Protein AF-A0A8X6UC01-F1 (afdb_monomer_lite)

Organism: Nephila pilipes (NCBI:txid299642)

Foldseek 3Di:
DDPVLVLQLLLQLVVLLVVVVVVVPDPDDPVCCCVPPDDPVSSVVSSVRSVVVRDPVNVLVVCCVVPVVVRDDDDDDDDDDDDDSLVVVCVVCVVVVHDDDSVNVVVVSVVPPPDDDPVNVVVVVVVVVVVVVVVVVVVVVVVVVVVVVVVD

Radius of gyration: 22.56 Å; chains: 1; bounding box: 62×48×49 Å

Sequence (152 aa):
MDQQVISNFKNLYTKHLFRLEVTATTNLTFREFRKHHFNIAICLKTIDQAWLGVTTRTLTSAGKKLCPEAVAERIYEELEPGMSVEEEIVSLGKSMDLEGEERDVNELVEEHTQELTTEEIQELQSQRIRIRRLRKKLVSRSHRKRLFLQVR

Structure (mmCIF, N/CA/C/O backbone):
data_AF-A0A8X6UC01-F1
#
_entry.id   AF-A0A8X6UC01-F1
#
loop_
_atom_site.group_PDB
_atom_site.id
_atom_site.type_symbol
_atom_site.label_atom_id
_atom_site.label_alt_id
_atom_site.label_comp_id
_atom_site.label_asym_id
_atom_site.label_entity_id
_atom_site.label_seq_id
_atom_site.pdbx_PDB_ins_code
_atom_site.Cartn_x
_atom_site.Cartn_y
_atom_site.Cartn_z
_atom_site.occupancy
_atom_site.B_iso_or_equiv
_atom_site.auth_seq_id
_atom_site.auth_comp_id
_atom_site.auth_asym_id
_atom_site.auth_atom_id
_atom_site.pdbx_PDB_model_num
ATOM 1 N N . MET A 1 1 ? -6.822 6.546 12.294 1.00 61.81 1 MET A N 1
ATOM 2 C CA . MET A 1 1 ? -6.662 5.098 12.023 1.00 61.81 1 MET A CA 1
ATOM 3 C C . MET A 1 1 ? -5.411 4.672 12.776 1.00 61.81 1 MET A C 1
ATOM 5 O O . MET A 1 1 ? -4.520 5.500 12.880 1.00 61.81 1 MET A O 1
ATOM 9 N N . ASP A 1 2 ? -5.382 3.495 13.402 1.00 73.44 2 ASP A N 1
ATOM 10 C CA . ASP A 1 2 ? -4.239 3.088 14.238 1.00 73.44 2 ASP A CA 1
ATOM 11 C C . ASP A 1 2 ? -2.949 2.977 13.404 1.00 73.44 2 ASP A C 1
ATOM 13 O O . ASP A 1 2 ? -2.978 2.428 12.300 1.00 73.44 2 ASP A O 1
ATOM 17 N N . GLN A 1 3 ? -1.839 3.511 13.926 1.00 69.50 3 GLN A N 1
ATOM 18 C CA . GLN A 1 3 ? -0.571 3.612 13.193 1.00 69.50 3 GLN A CA 1
ATOM 19 C C . GLN A 1 3 ? -0.009 2.264 12.762 1.00 69.50 3 GLN A C 1
ATOM 21 O O . GLN A 1 3 ? 0.556 2.133 11.677 1.00 69.50 3 GLN A O 1
ATOM 26 N N . GLN A 1 4 ? -0.234 1.226 13.564 1.00 76.19 4 GLN A N 1
ATOM 27 C CA . GLN A 1 4 ? 0.241 -0.106 13.237 1.00 76.19 4 GLN A CA 1
ATOM 28 C C . GLN A 1 4 ? -0.535 -0.708 12.065 1.00 76.19 4 GLN A C 1
ATOM 30 O O . GLN A 1 4 ? 0.034 -1.420 11.244 1.00 76.19 4 GLN A O 1
ATOM 35 N N . VAL A 1 5 ? -1.821 -0.380 11.922 1.00 75.06 5 VAL A N 1
ATOM 36 C CA . VAL A 1 5 ? -2.620 -0.809 10.763 1.00 75.06 5 VAL A CA 1
ATOM 37 C C . VAL A 1 5 ? -2.194 -0.092 9.494 1.00 75.06 5 VAL A C 1
ATOM 39 O O . VAL A 1 5 ? -2.126 -0.721 8.441 1.00 75.06 5 VAL A O 1
ATOM 42 N N . ILE A 1 6 ? -1.876 1.199 9.595 1.00 79.75 6 ILE A N 1
ATOM 43 C CA . ILE A 1 6 ? -1.359 1.972 8.463 1.00 79.75 6 ILE A CA 1
ATOM 44 C C . ILE A 1 6 ? -0.006 1.407 8.020 1.00 79.75 6 ILE A C 1
ATOM 46 O O . ILE A 1 6 ? 0.174 1.153 6.832 1.00 79.75 6 ILE A O 1
ATOM 50 N N . SER A 1 7 ? 0.912 1.163 8.959 1.00 81.31 7 SER A N 1
ATOM 51 C CA . SER A 1 7 ? 2.229 0.585 8.671 1.00 81.31 7 SER A CA 1
ATOM 52 C C . SER A 1 7 ? 2.117 -0.812 8.048 1.00 81.31 7 SER A C 1
ATOM 54 O O . SER A 1 7 ? 2.629 -1.049 6.955 1.00 81.31 7 SER A O 1
ATOM 56 N N . ASN A 1 8 ? 1.315 -1.702 8.641 1.00 83.75 8 ASN A N 1
ATOM 57 C CA . ASN A 1 8 ? 1.085 -3.040 8.092 1.00 83.75 8 ASN A CA 1
ATOM 58 C C . ASN A 1 8 ? 0.500 -2.992 6.675 1.00 83.75 8 ASN A C 1
ATOM 60 O O . ASN A 1 8 ? 0.930 -3.739 5.797 1.00 83.75 8 ASN A O 1
ATOM 64 N N . PHE A 1 9 ? -0.468 -2.103 6.432 1.00 84.69 9 PHE A N 1
ATOM 65 C CA . PHE A 1 9 ? -1.039 -1.926 5.100 1.00 84.69 9 PHE A CA 1
ATOM 66 C C . PHE A 1 9 ? 0.004 -1.421 4.094 1.00 84.69 9 PHE A C 1
ATOM 68 O O . PHE A 1 9 ? 0.066 -1.941 2.981 1.00 84.69 9 PHE A O 1
ATOM 75 N N . LYS A 1 10 ? 0.841 -0.446 4.473 1.00 85.06 10 LYS A N 1
ATOM 76 C CA . LYS A 1 10 ? 1.935 0.061 3.629 1.00 85.06 10 LYS A CA 1
ATOM 77 C C . LYS A 1 10 ? 2.914 -1.054 3.265 1.00 85.06 10 LYS A C 1
ATOM 79 O O . LYS A 1 10 ? 3.209 -1.224 2.086 1.00 85.06 10 LYS A O 1
ATOM 84 N N . ASN A 1 11 ? 3.329 -1.865 4.235 1.00 86.56 11 ASN A N 1
ATOM 85 C CA . ASN A 1 11 ? 4.245 -2.984 4.004 1.00 86.56 11 ASN A CA 1
ATOM 86 C C . ASN A 1 11 ? 3.651 -4.015 3.036 1.00 86.56 11 ASN A C 1
ATOM 88 O O . ASN A 1 11 ? 4.307 -4.435 2.082 1.00 86.56 11 ASN A O 1
ATOM 92 N N . LEU A 1 12 ? 2.376 -4.371 3.216 1.00 86.12 12 LEU A N 1
ATOM 93 C CA . LEU A 1 12 ? 1.668 -5.285 2.315 1.00 86.12 12 LEU A CA 1
ATOM 94 C C . LEU A 1 12 ? 1.518 -4.705 0.904 1.00 86.12 12 LEU A C 1
ATOM 96 O O . LEU A 1 12 ? 1.742 -5.407 -0.083 1.00 86.12 12 LEU A O 1
ATOM 100 N N . TYR A 1 13 ? 1.182 -3.422 0.794 1.00 86.69 13 TYR A N 1
ATOM 101 C CA . TYR A 1 13 ? 1.090 -2.727 -0.486 1.00 86.69 13 TYR A CA 1
ATOM 102 C C . TYR A 1 13 ? 2.426 -2.736 -1.232 1.00 86.69 13 TYR A C 1
ATOM 104 O O . TYR A 1 13 ? 2.472 -3.117 -2.403 1.00 86.69 13 TYR A O 1
ATOM 112 N N . THR A 1 14 ? 3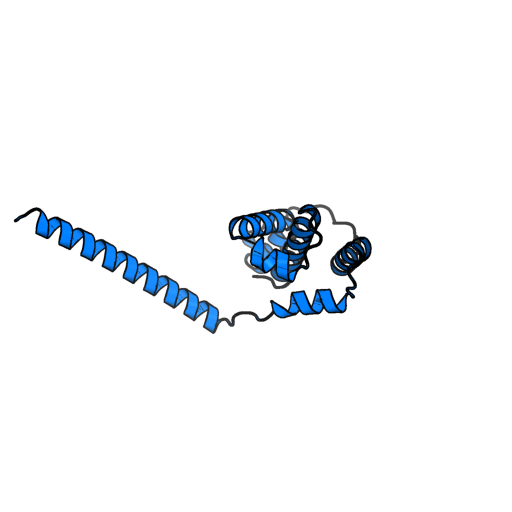.517 -2.400 -0.546 1.00 85.94 14 THR A N 1
ATOM 113 C CA . THR A 1 14 ? 4.873 -2.419 -1.103 1.00 85.94 14 THR A CA 1
ATOM 114 C C . THR A 1 14 ? 5.283 -3.833 -1.525 1.00 85.94 14 THR A C 1
ATOM 116 O O . THR A 1 14 ? 5.742 -4.023 -2.652 1.00 85.94 14 THR A O 1
ATOM 119 N N . LYS A 1 15 ? 5.009 -4.859 -0.706 1.00 86.88 15 LYS A N 1
ATOM 120 C CA . LYS A 1 15 ? 5.246 -6.275 -1.053 1.00 86.88 15 LYS A CA 1
ATOM 121 C C . LYS A 1 15 ? 4.528 -6.679 -2.344 1.00 86.88 15 LYS A C 1
ATOM 123 O O . LYS A 1 15 ? 5.119 -7.316 -3.217 1.00 86.88 15 LYS A O 1
ATOM 128 N N . HIS A 1 16 ? 3.256 -6.313 -2.496 1.00 85.19 16 HIS A N 1
ATOM 129 C CA . HIS A 1 16 ? 2.493 -6.634 -3.704 1.00 85.19 16 HIS A CA 1
ATOM 130 C C . HIS A 1 16 ? 2.934 -5.828 -4.929 1.00 85.19 16 HIS A C 1
ATOM 132 O O . HIS A 1 16 ? 2.909 -6.365 -6.038 1.00 85.19 16 HIS A O 1
ATOM 138 N N . LEU A 1 17 ? 3.366 -4.580 -4.738 1.00 84.69 17 LEU A N 1
ATOM 139 C CA . LEU A 1 17 ? 3.936 -3.755 -5.798 1.00 84.69 17 LEU A CA 1
ATOM 140 C C . LEU A 1 17 ? 5.191 -4.411 -6.387 1.00 84.69 17 LEU A C 1
ATOM 142 O O . LEU A 1 17 ? 5.240 -4.631 -7.596 1.00 84.69 17 LEU A O 1
ATOM 146 N N . PHE A 1 18 ? 6.134 -4.821 -5.535 1.00 79.12 18 PHE A N 1
ATOM 147 C CA . PHE A 1 18 ? 7.349 -5.515 -5.971 1.00 79.12 18 PHE A CA 1
ATOM 148 C C . PHE A 1 18 ? 7.043 -6.850 -6.659 1.00 79.12 18 PHE A C 1
ATOM 150 O O . PHE A 1 18 ? 7.620 -7.161 -7.697 1.00 79.12 18 PHE A O 1
ATOM 157 N N . ARG A 1 19 ? 6.070 -7.628 -6.167 1.00 80.31 19 ARG A N 1
ATOM 158 C CA . ARG A 1 19 ? 5.661 -8.878 -6.839 1.00 80.31 19 ARG A CA 1
ATOM 159 C C . ARG A 1 19 ? 5.111 -8.646 -8.247 1.00 80.31 19 ARG A C 1
ATOM 161 O O . ARG A 1 19 ? 5.354 -9.467 -9.130 1.00 80.31 19 ARG A O 1
ATOM 168 N N . LEU A 1 20 ? 4.355 -7.572 -8.471 1.00 74.81 20 LEU A N 1
ATOM 169 C CA . LEU A 1 20 ? 3.816 -7.244 -9.798 1.00 74.81 20 LEU A CA 1
ATOM 170 C C . LEU A 1 20 ? 4.911 -6.844 -10.783 1.00 74.81 20 LEU A C 1
ATOM 172 O O . LEU A 1 20 ? 4.833 -7.190 -11.957 1.00 74.81 20 LEU A O 1
ATOM 176 N N . GLU A 1 21 ? 5.932 -6.155 -10.300 1.00 67.19 21 GLU A N 1
ATOM 177 C CA . GLU A 1 21 ? 7.089 -5.774 -11.099 1.00 67.19 21 GLU A CA 1
ATOM 178 C C . GLU A 1 21 ? 7.934 -6.986 -11.497 1.00 67.19 21 GLU A C 1
ATOM 180 O O . GLU A 1 21 ? 8.232 -7.189 -12.671 1.00 67.19 21 GLU A O 1
ATOM 185 N N . VAL A 1 22 ? 8.209 -7.868 -10.540 1.00 65.75 22 VAL A N 1
ATOM 186 C CA . VAL A 1 22 ? 8.977 -9.104 -10.751 1.00 65.75 22 VAL A CA 1
ATOM 187 C C . VAL A 1 22 ? 8.270 -10.045 -11.723 1.00 65.75 22 VAL A C 1
ATOM 189 O O . VAL A 1 22 ? 8.889 -10.651 -12.597 1.00 65.75 22 VAL A O 1
ATOM 192 N N . THR A 1 23 ? 6.949 -10.171 -11.597 1.00 60.47 23 THR A N 1
ATOM 193 C CA . THR A 1 23 ? 6.150 -11.049 -12.466 1.00 60.47 23 THR A CA 1
ATOM 194 C C . THR A 1 23 ? 5.932 -10.485 -13.867 1.00 60.47 23 THR A C 1
ATOM 196 O O . THR A 1 23 ? 5.509 -11.230 -14.748 1.00 60.47 23 THR A O 1
ATOM 199 N N . ALA A 1 24 ? 6.263 -9.212 -14.116 1.00 61.19 24 ALA A N 1
ATOM 200 C CA . ALA A 1 24 ? 6.183 -8.618 -15.446 1.00 61.19 24 ALA A CA 1
ATOM 201 C C . ALA A 1 24 ? 7.278 -9.124 -16.410 1.00 61.19 24 ALA A C 1
ATOM 203 O O . ALA A 1 24 ? 7.209 -8.825 -17.600 1.00 61.19 24 ALA A O 1
ATOM 204 N N . THR A 1 25 ? 8.240 -9.946 -15.955 1.00 57.81 25 THR A N 1
ATOM 205 C CA . THR A 1 25 ? 9.310 -10.548 -16.787 1.00 57.81 25 THR A CA 1
ATOM 206 C C . THR A 1 25 ? 10.061 -9.516 -17.627 1.00 57.81 25 THR A C 1
ATOM 208 O O . THR A 1 25 ? 10.284 -9.692 -18.823 1.00 57.81 25 THR A O 1
ATOM 211 N N . THR A 1 26 ? 10.415 -8.392 -17.017 1.00 56.78 26 THR A N 1
ATOM 212 C CA . THR A 1 26 ? 11.091 -7.303 -17.715 1.00 56.78 26 THR A CA 1
ATOM 213 C C . THR A 1 26 ? 12.386 -6.951 -17.003 1.00 56.78 26 THR A C 1
ATOM 215 O O . THR A 1 26 ? 12.354 -6.684 -15.809 1.00 56.78 26 THR A O 1
ATOM 218 N N . ASN A 1 27 ? 13.499 -6.861 -17.740 1.00 67.62 27 ASN A N 1
ATOM 219 C CA . ASN A 1 27 ? 14.788 -6.325 -17.262 1.00 67.62 27 ASN A CA 1
ATOM 220 C C . ASN A 1 27 ? 14.735 -4.797 -17.024 1.00 67.62 27 ASN A C 1
ATOM 222 O O . ASN A 1 27 ? 15.708 -4.088 -17.268 1.00 67.62 27 ASN A O 1
ATOM 226 N N . LEU A 1 28 ? 13.563 -4.273 -16.665 1.00 69.81 28 LEU A N 1
ATOM 227 C CA . LEU A 1 28 ? 13.318 -2.855 -16.463 1.00 69.81 28 LEU A CA 1
ATOM 228 C C . LEU A 1 28 ? 13.678 -2.494 -15.032 1.00 69.81 28 LEU A C 1
ATOM 230 O O . LEU A 1 28 ? 13.395 -3.240 -14.099 1.00 69.81 28 LEU A O 1
ATOM 234 N N . THR A 1 29 ? 14.253 -1.313 -14.861 1.00 71.81 29 THR A N 1
ATOM 235 C CA . THR A 1 29 ? 14.449 -0.750 -13.528 1.00 71.81 29 THR A CA 1
ATOM 236 C C . THR A 1 29 ? 13.101 -0.354 -12.915 1.00 71.81 29 THR A C 1
ATOM 238 O O . THR A 1 29 ? 12.174 0.043 -13.630 1.00 71.81 29 THR A O 1
ATOM 241 N N . PHE A 1 30 ? 13.006 -0.352 -11.582 1.00 70.88 30 PHE A N 1
ATOM 242 C CA . PHE A 1 30 ? 11.819 0.096 -10.832 1.00 70.88 30 PHE A CA 1
ATOM 243 C C . PHE A 1 30 ? 11.256 1.432 -11.324 1.00 70.88 30 PHE A C 1
ATOM 245 O O . PHE A 1 30 ? 10.047 1.636 -11.483 1.00 70.88 30 PHE A O 1
ATOM 252 N N . ARG A 1 31 ? 12.156 2.362 -11.652 1.00 75.62 31 ARG A N 1
ATOM 253 C CA . ARG A 1 31 ? 11.802 3.683 -12.169 1.00 75.62 31 ARG A CA 1
ATOM 254 C C . ARG A 1 31 ? 11.117 3.618 -13.536 1.00 75.62 31 ARG A C 1
ATOM 256 O O . ARG A 1 31 ? 10.180 4.381 -13.780 1.00 75.62 31 ARG A O 1
ATOM 263 N N . GLU A 1 32 ? 11.567 2.738 -14.422 1.00 76.06 32 GLU A N 1
ATOM 264 C CA . GLU A 1 32 ? 10.979 2.546 -15.751 1.00 76.06 32 GLU A CA 1
ATOM 265 C C . GLU A 1 32 ? 9.635 1.829 -15.664 1.00 76.06 32 GLU A C 1
ATOM 267 O O . GLU A 1 32 ? 8.669 2.276 -16.289 1.00 76.06 32 GLU A O 1
ATOM 272 N N . PHE A 1 33 ? 9.535 0.799 -14.819 1.00 77.00 33 PHE A N 1
ATOM 273 C CA . PHE A 1 33 ? 8.273 0.116 -14.550 1.00 77.00 33 PHE A CA 1
ATOM 274 C C . PHE A 1 33 ? 7.215 1.098 -14.035 1.00 77.00 33 PHE A C 1
ATOM 276 O O . PHE A 1 33 ? 6.121 1.209 -14.598 1.00 77.00 33 PHE A O 1
ATOM 283 N N . ARG A 1 34 ? 7.557 1.912 -13.031 1.00 74.44 34 ARG A N 1
ATOM 284 C CA . ARG A 1 34 ? 6.63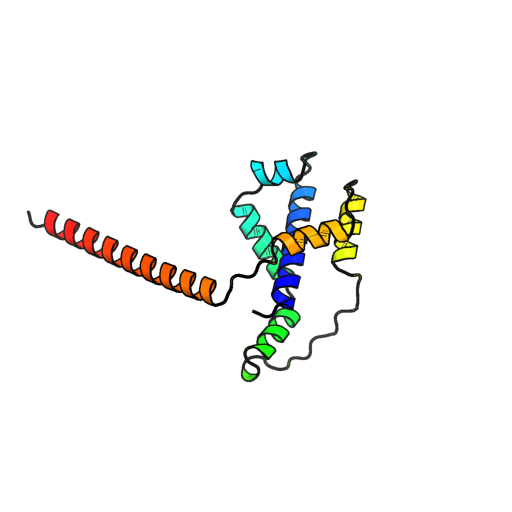3 2.906 -12.470 1.00 74.44 34 ARG A CA 1
ATOM 285 C C . ARG A 1 34 ? 6.207 3.965 -13.487 1.00 74.44 34 ARG A C 1
ATOM 287 O O . ARG A 1 34 ? 5.055 4.388 -13.487 1.00 74.44 34 ARG A O 1
ATOM 294 N N . LYS A 1 35 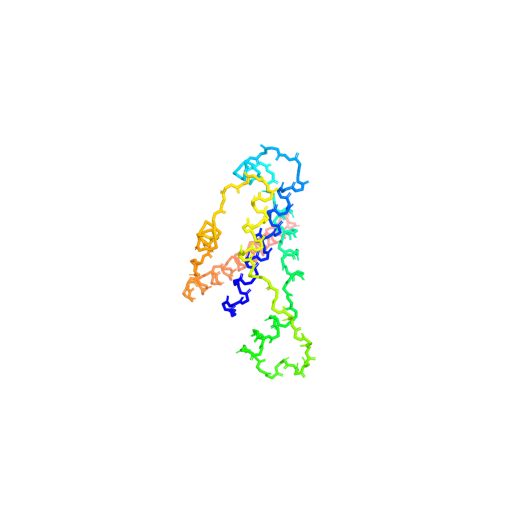? 7.117 4.408 -14.354 1.00 79.25 35 LYS A N 1
ATOM 295 C CA . LYS A 1 35 ? 6.841 5.481 -15.319 1.00 79.25 35 LYS A CA 1
ATOM 296 C C . LYS A 1 35 ? 6.022 5.010 -16.522 1.00 79.25 35 LYS A C 1
ATOM 298 O O . LYS A 1 35 ? 5.205 5.777 -17.027 1.00 79.25 35 LYS A O 1
ATOM 303 N N . HIS A 1 36 ? 6.258 3.788 -16.992 1.00 79.50 36 HIS A N 1
ATOM 304 C CA . HIS A 1 36 ? 5.719 3.309 -18.268 1.00 79.50 36 HIS A CA 1
ATOM 305 C C . HIS A 1 36 ? 4.651 2.220 -18.121 1.00 79.50 36 HIS A C 1
ATOM 307 O O . HIS A 1 36 ? 3.810 2.083 -19.008 1.00 79.50 36 HIS A O 1
ATOM 313 N N . HIS A 1 37 ? 4.636 1.489 -17.004 1.00 77.00 37 HIS A N 1
ATOM 314 C CA . HIS A 1 37 ? 3.774 0.320 -16.816 1.00 77.00 37 HIS A CA 1
ATOM 315 C C . HIS A 1 37 ? 2.785 0.484 -15.657 1.00 77.00 37 HIS A C 1
ATOM 317 O O . HIS A 1 37 ? 1.665 -0.022 -15.744 1.00 77.00 37 HIS A O 1
ATOM 323 N N . PHE A 1 38 ? 3.135 1.240 -14.612 1.00 83.00 38 PHE A N 1
ATOM 324 C CA . PHE A 1 38 ? 2.271 1.436 -13.447 1.00 83.00 38 PHE A CA 1
ATOM 325 C C . PHE A 1 38 ? 1.109 2.400 -13.729 1.00 83.00 38 PHE A C 1
ATOM 327 O O . PHE A 1 38 ? 1.223 3.621 -13.634 1.00 83.00 38 PHE A O 1
ATOM 334 N N . ASN A 1 39 ? -0.045 1.831 -14.073 1.00 87.19 39 ASN A N 1
ATOM 335 C CA . ASN A 1 39 ? -1.281 2.567 -14.330 1.00 87.19 39 ASN A CA 1
ATOM 336 C C . ASN A 1 39 ? -2.288 2.443 -13.170 1.00 87.19 39 ASN A C 1
ATOM 338 O O . ASN A 1 39 ? -2.102 1.678 -12.222 1.00 87.19 39 ASN A O 1
ATOM 342 N N . ILE A 1 40 ? -3.397 3.186 -13.262 1.00 90.19 40 ILE A N 1
ATOM 343 C CA . ILE A 1 40 ? -4.433 3.214 -12.217 1.00 90.19 40 ILE A CA 1
ATOM 344 C C . ILE A 1 40 ? -5.058 1.837 -11.943 1.00 90.19 40 ILE A C 1
ATOM 346 O O . ILE A 1 40 ? -5.413 1.553 -10.804 1.00 90.19 40 ILE A O 1
ATOM 350 N N . ALA A 1 41 ? -5.165 0.964 -12.949 1.00 87.56 41 ALA A N 1
ATOM 351 C CA . ALA A 1 41 ? -5.719 -0.374 -12.764 1.00 87.56 41 ALA A CA 1
ATOM 352 C C . ALA A 1 41 ? -4.763 -1.270 -11.963 1.00 87.56 41 ALA A C 1
ATOM 354 O O . ALA A 1 41 ? -5.213 -1.994 -11.077 1.00 87.56 41 ALA A O 1
ATOM 355 N N . ILE A 1 42 ? -3.453 -1.172 -12.219 1.00 85.31 42 ILE A N 1
ATOM 356 C CA . ILE A 1 42 ? -2.428 -1.859 -11.419 1.00 85.31 42 ILE A CA 1
ATOM 357 C C . ILE A 1 42 ? -2.463 -1.341 -9.983 1.00 85.31 42 ILE A C 1
ATOM 359 O O . ILE A 1 42 ? -2.536 -2.146 -9.066 1.00 85.31 42 ILE A O 1
ATOM 363 N N . CYS A 1 43 ? -2.530 -0.022 -9.786 1.00 87.12 43 CYS A N 1
ATOM 364 C CA . CYS A 1 43 ? -2.652 0.577 -8.457 1.00 87.12 43 CYS A CA 1
ATOM 365 C C . CYS A 1 43 ? -3.861 0.031 -7.675 1.00 87.12 43 CYS A C 1
ATOM 367 O O . CYS A 1 43 ? -3.707 -0.436 -6.548 1.00 87.12 43 CYS A O 1
ATOM 369 N N . LEU A 1 44 ? -5.053 0.013 -8.284 1.00 90.81 44 LEU A N 1
ATOM 370 C CA . LEU A 1 44 ? -6.258 -0.526 -7.643 1.00 90.81 44 LEU A CA 1
ATOM 371 C C . LEU A 1 44 ? -6.124 -2.016 -7.310 1.00 90.81 44 LEU A C 1
ATOM 373 O O . LEU A 1 44 ? -6.544 -2.437 -6.235 1.00 90.81 44 LEU A O 1
ATOM 377 N N . LYS A 1 45 ? -5.504 -2.802 -8.197 1.00 88.62 45 LYS A N 1
ATOM 378 C CA . LYS A 1 45 ? -5.235 -4.221 -7.953 1.00 88.62 45 LYS A CA 1
ATOM 379 C C . LYS A 1 45 ? -4.243 -4.417 -6.804 1.00 88.62 45 LYS A C 1
ATOM 381 O O . LYS A 1 45 ? -4.460 -5.288 -5.973 1.00 88.62 45 LYS A O 1
ATOM 386 N N . THR A 1 46 ? -3.190 -3.607 -6.718 1.00 87.50 46 THR A N 1
ATOM 387 C CA . THR A 1 46 ? -2.226 -3.660 -5.609 1.00 87.50 46 THR A CA 1
ATOM 388 C C . THR A 1 46 ? -2.888 -3.302 -4.282 1.00 87.50 46 THR A C 1
ATOM 390 O O . THR A 1 46 ? -2.633 -3.969 -3.286 1.00 87.50 46 THR A O 1
ATOM 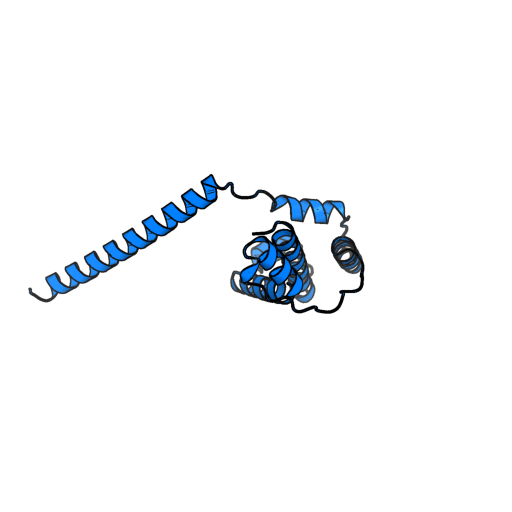393 N N . ILE A 1 47 ? -3.779 -2.303 -4.264 1.00 88.62 47 ILE A N 1
ATOM 394 C CA . ILE A 1 47 ? -4.569 -1.946 -3.075 1.00 88.62 47 ILE A CA 1
ATOM 395 C C . ILE A 1 47 ? -5.454 -3.117 -2.641 1.00 88.62 47 ILE A C 1
ATOM 397 O O . ILE A 1 47 ? -5.464 -3.460 -1.463 1.00 88.62 47 ILE A O 1
ATOM 401 N N . ASP A 1 48 ? -6.175 -3.739 -3.575 1.00 87.38 48 ASP A N 1
ATOM 402 C CA . ASP A 1 48 ? -7.027 -4.901 -3.295 1.00 87.38 48 ASP A CA 1
ATOM 403 C C . ASP A 1 48 ? -6.221 -6.066 -2.696 1.00 87.38 48 ASP A C 1
ATOM 405 O O . ASP A 1 48 ? -6.565 -6.592 -1.640 1.00 87.38 48 ASP A O 1
ATOM 409 N N . GLN A 1 49 ? -5.076 -6.395 -3.299 1.00 86.56 49 GLN A N 1
ATOM 410 C CA . GLN A 1 49 ? -4.178 -7.436 -2.794 1.00 86.56 49 GLN A CA 1
ATOM 411 C C . GLN A 1 49 ? -3.597 -7.095 -1.414 1.00 86.56 49 GLN A C 1
ATOM 413 O O . GLN A 1 49 ? -3.558 -7.953 -0.535 1.00 86.56 49 GLN A O 1
ATOM 418 N N . ALA A 1 50 ? -3.213 -5.837 -1.186 1.00 88.19 50 ALA A N 1
ATOM 419 C CA . ALA A 1 50 ? -2.741 -5.381 0.117 1.00 88.19 50 ALA A CA 1
ATOM 420 C C . ALA A 1 50 ? -3.815 -5.544 1.199 1.00 88.19 50 ALA A C 1
ATOM 422 O O . ALA A 1 50 ? -3.516 -6.026 2.288 1.00 88.19 50 ALA A O 1
ATOM 423 N N . TRP A 1 51 ? -5.074 -5.212 0.893 1.00 85.19 51 TRP A N 1
ATOM 424 C CA . TRP A 1 51 ? -6.192 -5.410 1.817 1.00 85.19 51 TRP A CA 1
ATOM 425 C C . TRP A 1 51 ? -6.478 -6.881 2.110 1.00 85.19 51 TRP A C 1
ATOM 427 O O . TRP A 1 51 ? -6.817 -7.194 3.247 1.00 85.19 51 TRP A O 1
ATOM 437 N N . LEU A 1 52 ? -6.297 -7.784 1.141 1.00 85.06 52 LEU A N 1
ATOM 438 C CA . LEU A 1 52 ? -6.409 -9.229 1.378 1.00 85.06 52 LEU A CA 1
ATOM 439 C C . LEU A 1 52 ? -5.346 -9.743 2.361 1.00 85.06 52 LEU A C 1
ATOM 441 O O . LEU A 1 52 ? -5.612 -10.682 3.108 1.00 85.06 52 LEU A O 1
ATOM 445 N N . GLY A 1 53 ? -4.164 -9.122 2.387 1.00 81.50 53 GLY A N 1
ATOM 446 C CA . GLY A 1 53 ? -3.117 -9.422 3.365 1.00 81.50 53 GLY A CA 1
ATOM 447 C C . GLY A 1 53 ? -3.374 -8.836 4.758 1.00 81.50 53 GLY A C 1
ATOM 448 O O . GLY A 1 53 ? -2.792 -9.305 5.738 1.00 81.50 53 GLY A O 1
ATOM 449 N N . VAL A 1 54 ? -4.244 -7.825 4.884 1.00 82.94 54 VAL A N 1
ATOM 450 C CA . VAL A 1 54 ? -4.598 -7.255 6.190 1.00 82.94 54 VAL A CA 1
ATOM 451 C C . VAL A 1 54 ? -5.512 -8.231 6.917 1.00 82.94 54 VAL A C 1
ATOM 453 O O . VAL A 1 54 ? -6.685 -8.400 6.589 1.00 82.94 54 VAL A O 1
ATOM 456 N N . THR A 1 55 ? -4.975 -8.860 7.959 1.00 77.94 55 THR A N 1
ATOM 457 C CA . THR A 1 55 ? -5.736 -9.841 8.728 1.00 77.94 55 THR A CA 1
ATOM 458 C C . THR A 1 55 ? -6.921 -9.199 9.446 1.00 77.94 55 THR A C 1
ATOM 460 O O . THR A 1 55 ? -6.872 -8.056 9.922 1.00 77.94 55 THR A O 1
ATOM 463 N N . THR A 1 56 ? -7.986 -9.981 9.623 1.00 72.44 56 THR A N 1
ATOM 464 C CA . THR A 1 56 ? -9.137 -9.578 10.437 1.00 72.44 56 THR A CA 1
ATOM 465 C C . THR A 1 56 ? -8.705 -9.221 11.859 1.00 72.44 56 THR A C 1
ATOM 467 O O . THR A 1 56 ? -9.296 -8.325 12.448 1.00 72.44 56 THR A O 1
ATOM 470 N N . ARG A 1 57 ? -7.637 -9.835 12.392 1.00 70.69 57 ARG A N 1
ATOM 471 C CA . ARG A 1 57 ? -7.042 -9.506 13.699 1.00 70.69 57 ARG A CA 1
ATOM 472 C C . ARG A 1 57 ? -6.500 -8.077 13.748 1.00 70.69 57 ARG A C 1
ATOM 474 O O . ARG A 1 57 ? -6.800 -7.357 14.697 1.00 70.69 57 ARG A O 1
ATOM 481 N N . THR A 1 58 ? -5.751 -7.646 12.735 1.00 72.94 58 THR A N 1
ATOM 482 C CA . THR A 1 58 ? -5.220 -6.276 12.626 1.00 72.94 58 THR A CA 1
ATOM 483 C C . THR A 1 58 ? -6.357 -5.249 12.580 1.00 72.94 58 THR A C 1
ATOM 485 O O . THR A 1 58 ? -6.351 -4.275 13.333 1.00 72.94 58 THR A O 1
ATOM 488 N N . LEU A 1 59 ? -7.390 -5.521 11.777 1.00 73.69 59 LEU A N 1
ATOM 489 C CA . LEU A 1 59 ? -8.604 -4.699 11.695 1.00 73.69 59 LEU A CA 1
ATOM 490 C C . LEU A 1 59 ? -9.408 -4.689 13.004 1.00 73.69 59 LEU A C 1
ATOM 492 O O . LEU A 1 59 ? -9.868 -3.637 13.433 1.00 73.69 59 LEU A O 1
ATOM 496 N N . THR A 1 60 ? -9.538 -5.840 13.662 1.00 71.12 60 THR A N 1
ATOM 497 C CA . THR A 1 60 ? -10.245 -6.022 14.942 1.00 71.12 60 THR A CA 1
ATOM 498 C C . THR A 1 60 ? -9.524 -5.294 16.071 1.00 71.12 60 THR A C 1
ATOM 500 O O . THR A 1 60 ? -10.170 -4.630 16.871 1.00 71.12 60 THR A O 1
ATOM 503 N N . SER A 1 61 ? -8.192 -5.350 16.122 1.00 69.44 61 SER A N 1
ATOM 504 C CA . SER A 1 61 ? -7.380 -4.636 17.117 1.00 69.44 61 SER A CA 1
ATOM 505 C C . SER A 1 61 ? -7.531 -3.117 16.987 1.00 69.44 61 SER A C 1
ATOM 507 O O . SER A 1 61 ? -7.827 -2.428 17.965 1.00 69.44 61 SER A O 1
ATOM 509 N N . ALA A 1 62 ? -7.437 -2.587 15.764 1.00 72.00 62 ALA A N 1
ATOM 510 C CA . ALA A 1 62 ? -7.703 -1.170 15.522 1.00 72.00 62 ALA A CA 1
ATOM 511 C C . ALA A 1 62 ? -9.164 -0.792 15.765 1.00 72.00 62 ALA A C 1
ATOM 513 O O . ALA A 1 62 ? -9.440 0.281 16.299 1.00 72.00 62 ALA A O 1
ATOM 514 N N . GLY A 1 63 ? -10.093 -1.682 15.415 1.00 70.00 63 GLY A N 1
ATOM 515 C CA . GLY A 1 63 ? -11.512 -1.540 15.710 1.00 70.00 63 GLY A CA 1
ATOM 516 C C . GLY A 1 63 ? -11.769 -1.437 17.211 1.00 70.00 63 GLY A C 1
ATOM 517 O O . GLY A 1 63 ? -12.458 -0.515 17.624 1.00 70.00 63 GLY A O 1
ATOM 518 N N . LYS A 1 64 ? -11.151 -2.297 18.034 1.00 72.19 64 LYS A N 1
ATOM 519 C CA . LYS A 1 64 ? -11.268 -2.277 19.503 1.00 72.19 64 LYS A CA 1
ATOM 520 C C . LYS A 1 64 ? -10.758 -0.964 20.096 1.00 72.19 64 LYS A C 1
ATOM 522 O O . LYS A 1 64 ? -11.398 -0.429 20.991 1.00 72.19 64 LYS A O 1
ATOM 527 N N . LYS A 1 65 ? -9.645 -0.416 19.587 1.00 69.00 65 LYS A N 1
ATOM 528 C CA . LYS A 1 65 ? -9.122 0.892 20.033 1.00 69.00 65 LYS A CA 1
ATOM 529 C C . LYS A 1 65 ? -10.052 2.060 19.696 1.00 69.00 65 LYS A C 1
ATOM 531 O O . LYS A 1 65 ? -10.077 3.043 20.427 1.00 69.00 65 LYS A O 1
ATOM 536 N N . LEU A 1 66 ? -10.772 1.979 18.578 1.00 68.62 66 LEU A N 1
ATOM 537 C CA . LEU A 1 66 ? -11.645 3.055 18.100 1.00 68.62 66 LEU A CA 1
ATOM 538 C C . LEU A 1 66 ? -13.081 2.938 18.630 1.00 68.62 66 LEU A C 1
ATOM 540 O O . LEU A 1 66 ? -13.734 3.954 18.845 1.00 68.62 66 LEU A O 1
ATOM 544 N N . CYS A 1 67 ? -13.580 1.716 18.807 1.00 61.66 67 CYS A N 1
ATOM 545 C CA . CYS A 1 67 ? -14.921 1.419 19.292 1.00 61.66 67 CYS A CA 1
ATOM 546 C C . CYS A 1 67 ? -14.945 0.036 19.978 1.00 61.66 67 CYS A C 1
ATOM 548 O O . CYS A 1 67 ? -15.195 -0.980 19.319 1.00 61.66 67 CYS A O 1
ATOM 550 N N . PRO A 1 68 ? -14.688 -0.016 21.297 1.00 65.94 68 PRO A N 1
ATOM 551 C CA . PRO A 1 68 ? -14.632 -1.261 22.057 1.00 65.94 68 PRO A CA 1
ATOM 552 C C . PRO A 1 68 ? -15.950 -2.044 22.027 1.00 65.94 68 PRO A C 1
ATOM 554 O O . PRO A 1 68 ? -15.920 -3.263 21.885 1.00 65.94 68 PRO A O 1
ATOM 557 N N . GLU A 1 69 ? -17.108 -1.368 22.088 1.00 65.69 69 GLU A N 1
ATOM 558 C CA . GLU A 1 69 ? -18.415 -2.043 22.054 1.00 65.69 69 GLU A CA 1
ATOM 559 C C . GLU A 1 69 ? -18.747 -2.692 20.702 1.00 65.69 69 GLU A C 1
ATOM 561 O O . GLU A 1 69 ? -19.542 -3.630 20.651 1.00 65.69 69 GLU A O 1
ATOM 566 N N . ALA A 1 70 ? -18.165 -2.214 19.597 1.00 61.34 70 ALA A N 1
ATOM 567 C CA . ALA A 1 70 ? -18.489 -2.707 18.257 1.00 61.34 70 ALA A CA 1
ATOM 568 C C . ALA A 1 70 ? -17.726 -3.982 17.869 1.00 61.34 70 ALA A C 1
ATOM 570 O O . ALA A 1 70 ? -18.062 -4.614 16.864 1.00 61.34 70 ALA A O 1
ATOM 571 N N . VAL A 1 71 ? -16.698 -4.371 18.631 1.00 58.22 71 VAL A N 1
ATOM 572 C CA . VAL A 1 71 ? -15.826 -5.491 18.274 1.00 58.22 71 VAL A CA 1
ATOM 573 C C . VAL A 1 71 ? -16.029 -6.660 19.229 1.00 58.22 71 VAL A C 1
ATOM 575 O O . VAL A 1 71 ? -15.417 -6.739 20.290 1.00 58.22 71 VAL A O 1
ATOM 578 N N . ALA A 1 72 ? -16.882 -7.602 18.815 1.00 57.09 72 ALA A N 1
ATOM 579 C CA . ALA A 1 72 ? -17.114 -8.840 19.548 1.00 57.09 72 ALA A CA 1
ATOM 580 C C . ALA A 1 72 ? -15.804 -9.625 19.734 1.00 57.09 72 ALA A C 1
ATOM 582 O O . ALA A 1 72 ? -15.057 -9.870 18.785 1.00 57.09 72 ALA A O 1
ATOM 583 N N . GLU A 1 73 ? -15.551 -10.037 20.972 1.00 47.94 73 GLU A N 1
ATOM 584 C CA . GLU A 1 73 ? -14.372 -10.775 21.411 1.00 47.94 73 GLU A CA 1
ATOM 585 C C . GLU A 1 73 ? -14.388 -12.210 20.870 1.00 47.94 73 GLU A C 1
ATOM 587 O O . GLU A 1 73 ? -14.731 -13.161 21.563 1.00 47.94 73 GLU A O 1
ATOM 592 N N . ARG A 1 74 ? -14.064 -12.386 19.587 1.00 48.69 74 ARG A N 1
ATOM 593 C CA . ARG A 1 74 ? -13.766 -13.711 19.041 1.00 48.69 74 ARG A CA 1
ATOM 594 C C . ARG A 1 74 ? -12.262 -13.922 19.086 1.00 48.69 74 ARG A C 1
ATOM 596 O O . ARG A 1 74 ? -11.510 -13.257 18.377 1.00 48.69 74 ARG A O 1
ATOM 603 N N . ILE A 1 75 ? -11.859 -14.821 19.976 1.00 43.88 75 ILE A N 1
ATOM 604 C CA . ILE A 1 75 ? -10.504 -15.351 20.094 1.00 43.88 75 ILE A CA 1
ATOM 605 C C . ILE A 1 75 ? -10.197 -16.057 18.769 1.00 43.88 75 ILE A C 1
ATOM 607 O O . ILE A 1 75 ? -10.872 -17.023 18.422 1.00 43.88 75 ILE A O 1
ATOM 611 N N . TYR A 1 76 ? -9.233 -15.538 18.013 1.00 43.09 76 TYR A N 1
ATOM 612 C CA . TYR A 1 76 ? -8.692 -16.210 16.835 1.00 43.09 76 TYR A CA 1
ATOM 613 C C . TYR A 1 76 ? -7.208 -16.456 17.041 1.00 43.09 76 TYR A C 1
ATOM 615 O O . TYR A 1 76 ? -6.501 -15.611 17.599 1.00 43.09 76 TYR A O 1
ATOM 623 N N . GLU A 1 77 ? -6.818 -17.649 16.609 1.00 45.44 77 GLU A N 1
ATOM 624 C CA . GLU A 1 77 ? -5.542 -18.301 16.843 1.00 45.44 77 GLU A CA 1
ATOM 625 C C . GLU A 1 77 ? -4.341 -17.411 16.514 1.00 45.44 77 GLU A C 1
ATOM 627 O O . GLU A 1 77 ? -4.336 -16.556 15.622 1.00 45.44 77 GLU A O 1
ATOM 632 N N . GLU A 1 78 ? -3.343 -17.596 17.358 1.00 40.56 78 GLU A N 1
ATOM 633 C CA . GLU A 1 78 ? -2.080 -16.896 17.423 1.00 40.56 78 GLU A CA 1
ATOM 634 C C . GLU A 1 78 ? -1.306 -17.100 16.113 1.00 40.56 78 GLU A C 1
ATOM 636 O O . GLU A 1 78 ? -1.062 -18.228 15.696 1.00 40.56 78 GLU A O 1
ATOM 641 N N . LEU A 1 79 ? -0.967 -16.007 15.420 1.00 41.31 79 LEU A N 1
ATOM 642 C CA . LEU A 1 79 ? -0.022 -16.088 14.309 1.00 41.31 79 LEU A CA 1
ATOM 643 C C . LEU A 1 79 ? 1.353 -16.355 14.919 1.00 41.31 79 LEU A C 1
ATOM 645 O O . LEU A 1 79 ? 1.878 -15.497 15.629 1.00 41.31 79 LEU A O 1
ATOM 649 N N . GLU A 1 80 ? 1.880 -17.550 14.654 1.00 45.69 80 GLU A N 1
ATOM 650 C CA . GLU A 1 80 ? 3.266 -17.937 14.919 1.00 45.69 80 GLU A CA 1
ATOM 651 C C . GLU A 1 80 ? 4.235 -16.813 14.499 1.00 45.69 80 GLU A C 1
ATOM 653 O O . GLU A 1 80 ? 4.050 -16.221 13.425 1.00 45.69 80 GLU A O 1
ATOM 658 N N . PRO A 1 81 ? 5.257 -16.499 15.316 1.00 42.94 81 PRO A N 1
ATOM 659 C CA . PRO A 1 81 ? 6.227 -15.450 15.035 1.00 42.94 81 PRO A CA 1
ATOM 660 C C . PRO A 1 81 ? 7.164 -15.890 13.900 1.00 42.94 81 PRO A C 1
ATOM 662 O O . PRO A 1 81 ? 8.267 -16.382 14.119 1.00 42.94 81 PRO A O 1
ATOM 665 N N . GLY A 1 82 ? 6.700 -15.742 12.661 1.00 50.50 82 GLY A N 1
ATOM 666 C CA . GLY A 1 82 ? 7.525 -15.834 11.459 1.00 50.50 82 GLY A CA 1
ATOM 667 C C . GLY A 1 82 ? 8.265 -14.521 11.198 1.00 50.50 82 GLY A C 1
ATOM 668 O O . GLY A 1 82 ? 7.758 -13.465 11.565 1.00 50.50 82 GLY A O 1
ATOM 669 N N . MET A 1 83 ? 9.454 -14.633 10.590 1.00 50.28 83 MET A N 1
ATOM 670 C CA . MET A 1 83 ? 10.424 -13.574 10.247 1.00 50.28 83 MET A CA 1
ATOM 671 C C . MET A 1 83 ? 9.831 -12.186 9.969 1.00 50.28 83 MET A C 1
ATOM 673 O O . MET A 1 83 ? 8.747 -12.061 9.394 1.00 50.28 83 MET A O 1
ATOM 677 N N . SER A 1 84 ? 10.588 -11.147 10.337 1.00 63.94 84 SER A N 1
ATOM 678 C CA . SER A 1 84 ? 10.184 -9.757 10.131 1.00 63.94 84 SER A CA 1
ATOM 679 C C . SER A 1 84 ? 9.847 -9.514 8.653 1.00 63.94 84 SER A C 1
ATOM 681 O O . SER A 1 84 ? 10.465 -10.068 7.739 1.00 63.94 84 SER A O 1
ATOM 683 N N . VAL A 1 85 ? 8.825 -8.693 8.402 1.00 63.09 85 VAL A N 1
ATOM 684 C CA . VAL A 1 85 ? 8.402 -8.380 7.029 1.00 63.09 85 VAL A CA 1
ATOM 685 C C . VAL A 1 85 ? 9.527 -7.654 6.285 1.00 63.09 85 VAL A C 1
ATOM 687 O O . VAL A 1 85 ? 9.673 -7.837 5.078 1.00 63.09 85 VAL A O 1
ATOM 690 N N . GLU A 1 86 ? 10.355 -6.886 6.998 1.00 62.66 86 GLU A N 1
ATOM 691 C CA . GLU A 1 86 ? 11.550 -6.246 6.451 1.00 62.66 86 GLU A CA 1
ATOM 692 C C . GLU A 1 86 ? 12.594 -7.284 5.995 1.00 62.66 86 GLU A C 1
ATOM 694 O O . GLU A 1 86 ? 13.085 -7.210 4.866 1.00 62.66 86 GLU A O 1
ATOM 699 N N . GLU A 1 87 ? 12.862 -8.313 6.805 1.00 67.56 87 GLU A N 1
ATOM 700 C CA . GLU A 1 87 ? 13.764 -9.424 6.459 1.00 67.56 87 GLU A CA 1
ATOM 701 C C . GLU A 1 87 ? 13.261 -10.222 5.240 1.00 67.56 87 GLU A C 1
ATOM 703 O O . GLU A 1 87 ? 14.040 -10.619 4.363 1.00 67.56 87 GLU A O 1
ATOM 708 N N . GLU A 1 88 ? 11.946 -10.429 5.136 1.00 71.88 88 GLU A N 1
ATOM 709 C CA . GLU A 1 88 ? 11.320 -11.108 3.996 1.00 71.88 88 GLU A CA 1
ATOM 710 C C . GLU A 1 88 ? 11.441 -10.277 2.701 1.00 71.88 88 GLU A C 1
ATOM 712 O O . GLU A 1 88 ? 11.649 -10.826 1.619 1.00 71.88 88 GLU A O 1
ATOM 717 N N . ILE A 1 89 ? 11.365 -8.945 2.793 1.00 71.00 89 ILE A N 1
ATOM 718 C CA . ILE A 1 89 ? 11.529 -8.037 1.646 1.00 71.00 89 ILE A CA 1
ATOM 719 C C . ILE A 1 89 ? 12.992 -7.988 1.191 1.00 71.00 89 ILE A C 1
ATOM 721 O O . ILE A 1 89 ? 13.261 -8.091 -0.007 1.00 71.00 89 ILE A O 1
ATOM 725 N N . VAL A 1 90 ? 13.943 -7.885 2.123 1.00 75.69 90 VAL A N 1
ATOM 726 C CA . VAL A 1 90 ? 15.383 -7.872 1.809 1.00 75.69 90 VAL A CA 1
ATOM 727 C C . VAL A 1 90 ? 15.822 -9.200 1.191 1.00 75.69 90 VAL A C 1
ATOM 729 O O . VAL A 1 90 ? 16.566 -9.217 0.211 1.00 75.69 90 VAL A O 1
ATOM 732 N N . SER A 1 91 ? 15.353 -10.331 1.725 1.00 75.06 91 SER A N 1
ATOM 733 C CA . SER A 1 91 ? 15.650 -11.650 1.150 1.00 75.06 91 SER A CA 1
ATOM 734 C C . SER A 1 91 ? 15.041 -11.829 -0.242 1.00 75.06 91 SER A C 1
ATOM 736 O O . SER A 1 91 ? 15.700 -12.381 -1.127 1.00 75.06 91 SER A O 1
ATOM 738 N N . LEU A 1 92 ? 13.840 -11.292 -0.479 1.00 75.81 92 LEU A N 1
ATOM 739 C CA . LEU A 1 92 ? 13.236 -11.252 -1.808 1.00 75.81 92 LEU A CA 1
ATOM 740 C C . LEU A 1 92 ? 14.076 -10.409 -2.782 1.00 75.81 92 LEU A C 1
ATOM 742 O O . LEU A 1 92 ? 14.368 -10.887 -3.874 1.00 75.81 92 LEU A O 1
ATOM 746 N N . GLY A 1 93 ? 14.534 -9.219 -2.377 1.00 71.31 93 GLY A N 1
ATOM 747 C CA . GLY A 1 93 ? 15.416 -8.368 -3.189 1.00 71.31 93 GLY A CA 1
ATOM 748 C C . GLY A 1 93 ? 16.743 -9.049 -3.545 1.00 71.31 93 GLY A C 1
ATOM 749 O O . GLY A 1 93 ? 17.119 -9.103 -4.714 1.00 71.31 93 GLY A O 1
ATOM 750 N N . LYS A 1 94 ? 17.393 -9.697 -2.570 1.00 77.69 94 LYS A N 1
ATOM 751 C CA . LYS A 1 94 ? 18.627 -10.476 -2.795 1.00 77.69 94 LYS A CA 1
ATOM 752 C C . LYS A 1 94 ? 18.428 -11.641 -3.760 1.00 77.69 94 LYS A C 1
ATOM 754 O O . LYS A 1 94 ? 19.299 -11.913 -4.576 1.00 77.69 94 LYS A O 1
ATOM 759 N N . SER A 1 95 ? 17.276 -12.315 -3.706 1.00 71.44 95 SER A N 1
ATOM 760 C CA . SER A 1 95 ? 16.944 -13.386 -4.660 1.00 71.44 95 SER A CA 1
ATOM 761 C C . SER A 1 95 ? 16.750 -12.893 -6.103 1.00 71.44 95 SER A C 1
ATOM 763 O O . SER A 1 95 ? 16.636 -13.702 -7.020 1.00 71.44 95 SER A O 1
ATOM 765 N N . MET A 1 96 ? 16.717 -11.572 -6.298 1.00 63.12 96 MET A N 1
ATOM 766 C CA . MET A 1 96 ? 16.489 -10.884 -7.568 1.00 63.12 96 MET A CA 1
ATOM 767 C C . MET A 1 96 ? 17.723 -10.127 -8.069 1.00 63.12 96 MET A C 1
ATOM 769 O O . MET A 1 96 ? 17.590 -9.337 -8.999 1.00 63.12 96 MET A O 1
ATOM 773 N N . ASP A 1 97 ? 18.899 -10.340 -7.460 1.00 67.88 97 ASP A N 1
ATOM 774 C CA . ASP A 1 97 ? 20.127 -9.570 -7.734 1.00 67.88 97 ASP A CA 1
ATOM 775 C C . ASP A 1 97 ? 19.947 -8.048 -7.529 1.00 67.88 97 ASP A C 1
ATOM 777 O O . ASP A 1 97 ? 20.682 -7.226 -8.077 1.00 67.88 97 ASP A O 1
ATOM 781 N N . LEU A 1 98 ? 18.957 -7.656 -6.717 1.00 62.44 98 LEU A N 1
ATOM 782 C CA . LEU A 1 98 ? 18.753 -6.276 -6.299 1.00 62.44 98 LEU A CA 1
ATOM 783 C C . LEU A 1 98 ? 19.550 -6.027 -5.015 1.00 62.44 98 LEU A C 1
ATOM 785 O O . LEU A 1 98 ? 19.311 -6.661 -3.983 1.00 62.44 98 LEU A O 1
ATOM 789 N N . GLU A 1 99 ? 20.492 -5.088 -5.081 1.00 64.44 99 GLU A N 1
ATOM 790 C CA . GLU A 1 99 ? 21.236 -4.605 -3.918 1.00 64.44 99 GLU A CA 1
ATOM 791 C C . GLU A 1 99 ? 20.334 -3.666 -3.104 1.00 64.44 99 GLU A C 1
ATOM 793 O O . GLU A 1 99 ? 20.033 -2.551 -3.528 1.00 64.44 99 GLU A O 1
ATOM 798 N N . GLY A 1 100 ? 19.854 -4.152 -1.959 1.00 60.38 100 GLY A N 1
ATOM 799 C CA . GLY A 1 100 ? 19.064 -3.374 -1.009 1.00 60.38 100 GLY A CA 1
ATOM 800 C C . GLY A 1 100 ? 19.240 -3.908 0.409 1.00 60.38 100 GLY A C 1
ATOM 801 O O . GLY A 1 100 ? 19.094 -5.110 0.661 1.00 60.38 100 GLY A O 1
ATOM 802 N N . GLU A 1 101 ? 19.588 -3.022 1.332 1.00 69.56 101 GLU A N 1
ATOM 803 C CA . GLU A 1 101 ? 19.656 -3.292 2.762 1.00 69.56 101 GLU A CA 1
ATOM 804 C C . GLU A 1 101 ? 18.320 -2.959 3.439 1.00 69.56 101 GLU A C 1
ATOM 806 O O . GLU A 1 101 ? 17.474 -2.240 2.911 1.00 69.56 101 GLU A O 1
ATOM 811 N N . GLU A 1 102 ? 18.131 -3.454 4.660 1.00 68.62 102 GLU A N 1
ATOM 812 C CA . GLU A 1 102 ? 16.937 -3.171 5.469 1.00 68.62 102 GLU A CA 1
ATOM 813 C C . GLU A 1 102 ? 16.695 -1.660 5.645 1.00 68.62 102 GLU A C 1
ATOM 815 O O . GLU A 1 102 ? 15.554 -1.202 5.671 1.00 68.62 102 GLU A O 1
ATOM 820 N N . ARG A 1 103 ? 17.775 -0.865 5.670 1.00 68.38 103 ARG A N 1
ATOM 821 C CA . ARG A 1 103 ? 17.709 0.602 5.701 1.00 68.38 103 ARG A CA 1
ATOM 822 C C . ARG A 1 103 ? 17.039 1.206 4.471 1.00 68.38 103 ARG A C 1
ATOM 824 O O . ARG A 1 103 ? 16.291 2.161 4.639 1.00 68.38 103 ARG A O 1
ATOM 831 N N . ASP A 1 104 ? 17.262 0.647 3.287 1.00 72.81 104 ASP A N 1
ATOM 832 C CA . ASP A 1 104 ? 16.701 1.168 2.034 1.00 72.81 104 ASP A CA 1
ATOM 833 C C . ASP A 1 104 ? 15.194 0.882 1.956 1.00 72.81 104 ASP A C 1
ATOM 835 O O . ASP A 1 104 ? 14.401 1.700 1.486 1.00 72.81 104 ASP A O 1
ATOM 839 N N . VAL A 1 105 ? 14.775 -0.270 2.494 1.00 70.69 105 VAL A N 1
ATOM 840 C CA . VAL A 1 105 ? 13.356 -0.609 2.676 1.00 70.69 105 VAL A CA 1
ATOM 841 C C . VAL A 1 105 ? 12.712 0.352 3.671 1.00 70.69 105 VAL A C 1
ATOM 843 O O . VAL A 1 105 ? 11.614 0.849 3.423 1.00 70.69 105 VAL A O 1
ATOM 846 N N . ASN A 1 106 ? 13.405 0.652 4.770 1.00 68.31 106 ASN A N 1
ATOM 847 C CA . ASN A 1 106 ? 12.903 1.555 5.794 1.00 68.31 106 ASN A CA 1
ATOM 848 C C . ASN A 1 106 ? 12.797 3.001 5.276 1.00 68.31 106 ASN A C 1
ATOM 850 O O . ASN A 1 106 ? 11.775 3.642 5.484 1.00 68.31 106 ASN A O 1
ATOM 854 N N . GLU A 1 107 ? 13.781 3.497 4.520 1.00 71.81 107 GLU A N 1
ATOM 855 C CA . GLU A 1 107 ? 13.732 4.826 3.891 1.00 71.81 107 GLU A CA 1
ATOM 856 C C . GLU A 1 107 ? 12.538 4.962 2.930 1.00 71.81 107 GLU A C 1
ATOM 858 O O . GLU A 1 107 ? 11.813 5.953 2.985 1.00 71.81 107 GLU A O 1
ATOM 863 N N . LEU A 1 108 ? 12.241 3.933 2.127 1.00 70.25 108 LEU A N 1
ATOM 864 C CA . LEU A 1 108 ? 11.075 3.921 1.234 1.00 70.25 108 LEU A CA 1
ATOM 865 C C . LEU A 1 108 ? 9.731 3.932 1.988 1.00 70.25 108 LEU A C 1
ATOM 867 O O . LEU A 1 108 ? 8.738 4.505 1.518 1.00 70.25 108 LEU A O 1
ATOM 871 N N . VAL A 1 109 ? 9.674 3.267 3.143 1.00 66.44 109 VAL A N 1
ATOM 872 C CA . VAL A 1 109 ? 8.499 3.279 4.027 1.00 66.44 109 VAL A CA 1
ATOM 873 C C . VAL A 1 109 ? 8.325 4.669 4.647 1.00 66.44 109 VAL A C 1
ATOM 875 O O . VAL A 1 109 ? 7.202 5.189 4.667 1.00 66.44 109 VAL A O 1
ATOM 878 N N . GLU A 1 110 ? 9.428 5.290 5.068 1.00 66.06 110 GLU A N 1
ATOM 879 C CA . GLU A 1 110 ? 9.478 6.625 5.671 1.00 66.06 110 GLU A CA 1
ATOM 880 C C . GLU A 1 110 ? 9.224 7.768 4.666 1.00 66.06 110 GLU A C 1
ATOM 882 O O . GLU A 1 110 ? 8.588 8.762 5.004 1.00 66.06 110 GLU A O 1
ATOM 887 N N . GLU A 1 111 ? 9.566 7.639 3.381 1.00 61.19 111 GLU A N 1
ATOM 888 C CA . GLU A 1 111 ? 9.178 8.639 2.364 1.00 61.19 111 GLU A CA 1
ATOM 889 C C . GLU A 1 111 ? 7.647 8.839 2.269 1.00 61.19 111 GLU A C 1
ATOM 891 O O . GLU A 1 111 ? 7.166 9.877 1.807 1.00 61.19 111 GLU A O 1
ATOM 896 N N . HIS A 1 112 ? 6.856 7.872 2.749 1.00 56.12 112 HIS A N 1
ATOM 897 C CA . HIS A 1 112 ? 5.397 7.955 2.841 1.00 56.12 112 HIS A CA 1
ATOM 898 C C . HIS A 1 112 ? 4.868 8.122 4.282 1.00 56.12 112 HIS A C 1
ATOM 900 O O . HIS A 1 112 ? 3.654 7.987 4.494 1.00 56.12 112 HIS A O 1
ATOM 906 N N . THR A 1 113 ? 5.706 8.368 5.297 1.00 57.00 113 THR A N 1
ATOM 907 C CA . THR A 1 113 ? 5.267 8.567 6.698 1.00 57.00 113 THR A CA 1
ATOM 908 C C . THR A 1 113 ? 4.852 9.986 7.029 1.00 57.00 113 THR A C 1
ATOM 910 O O . THR A 1 113 ? 4.314 10.188 8.115 1.00 57.00 113 THR A O 1
ATOM 913 N N . GLN A 1 114 ? 4.990 10.954 6.117 1.00 64.88 114 GLN A N 1
ATOM 914 C CA . GLN A 1 114 ? 4.485 12.297 6.386 1.00 64.88 114 GLN A CA 1
ATOM 915 C C . GLN A 1 114 ? 2.953 12.284 6.465 1.00 64.88 114 GLN A C 1
ATOM 917 O O . GLN A 1 114 ? 2.229 12.294 5.467 1.00 64.88 114 GLN A O 1
ATOM 922 N N . GLU A 1 115 ? 2.469 12.186 7.696 1.00 64.25 115 GLU A N 1
ATOM 923 C CA . GLU A 1 115 ? 1.060 12.183 8.023 1.00 64.25 115 GLU A CA 1
ATOM 924 C C . GLU A 1 115 ? 0.467 13.558 7.789 1.00 64.25 115 GLU A C 1
ATOM 926 O O . GLU A 1 115 ? 1.020 14.574 8.207 1.00 64.25 115 GLU A O 1
ATOM 931 N N . LEU A 1 116 ? -0.702 13.566 7.154 1.00 70.88 116 LEU A N 1
ATOM 932 C CA . LEU A 1 116 ? -1.516 14.765 7.101 1.00 70.88 116 LEU A CA 1
ATOM 933 C C . LEU A 1 116 ? -1.937 15.125 8.523 1.00 70.88 116 LEU A C 1
ATOM 935 O O . LEU A 1 116 ? -2.488 14.288 9.247 1.00 70.88 116 LEU A O 1
ATOM 939 N N . THR A 1 117 ? -1.714 16.376 8.905 1.00 80.12 117 THR A N 1
ATOM 940 C CA . THR A 1 117 ? -2.150 16.880 10.203 1.00 80.12 117 THR A CA 1
ATOM 941 C C . THR A 1 117 ? -3.676 16.896 10.287 1.00 80.12 117 THR A C 1
ATOM 943 O O . THR A 1 117 ? -4.399 16.847 9.283 1.00 80.12 117 THR A O 1
ATOM 946 N N . THR A 1 118 ? -4.207 16.970 11.508 1.00 79.00 118 THR A N 1
ATOM 947 C CA . THR A 1 118 ? -5.661 17.031 11.731 1.00 79.00 118 THR A CA 1
ATOM 948 C C . THR A 1 118 ? -6.280 18.221 10.990 1.00 79.00 118 THR A C 1
ATOM 950 O O . THR A 1 118 ? -7.381 18.121 10.442 1.00 79.00 118 THR A O 1
ATOM 953 N N . GLU A 1 119 ? -5.544 19.325 10.915 1.00 82.88 119 GLU A N 1
ATOM 954 C CA . GLU A 1 119 ? -5.901 20.553 10.217 1.00 82.88 119 GLU A CA 1
ATOM 955 C C . GLU A 1 119 ? -5.969 20.336 8.698 1.00 82.88 119 GLU A C 1
ATOM 957 O O . GLU A 1 119 ? -6.952 20.717 8.059 1.00 82.88 119 GLU A O 1
ATOM 962 N N . GLU A 1 120 ? -4.981 19.654 8.114 1.00 80.19 120 GLU A N 1
ATOM 963 C CA . GLU A 1 120 ? -4.957 19.330 6.682 1.00 80.19 120 GLU A CA 1
ATOM 964 C C . GLU A 1 120 ? -6.101 18.383 6.293 1.00 80.19 120 GLU A C 1
ATOM 966 O O . GLU A 1 120 ? -6.747 18.554 5.253 1.00 80.19 120 GLU A O 1
ATOM 971 N N . ILE A 1 121 ? -6.428 17.420 7.159 1.00 80.31 121 ILE A N 1
ATOM 972 C CA . ILE A 1 121 ? -7.563 16.509 6.966 1.00 80.31 121 ILE A CA 1
ATOM 973 C C . ILE A 1 121 ? -8.894 17.279 6.995 1.00 80.31 121 ILE A C 1
ATOM 975 O O . ILE A 1 121 ? -9.767 17.043 6.149 1.00 80.31 121 ILE A O 1
ATOM 979 N N . GLN A 1 122 ? -9.068 18.213 7.935 1.00 84.19 122 GLN A N 1
ATOM 980 C CA . GLN A 1 122 ? -10.268 19.055 8.021 1.00 84.19 122 GLN A CA 1
ATOM 981 C C . GLN A 1 122 ? -10.416 19.983 6.807 1.00 84.19 122 GLN A C 1
ATOM 983 O O . GLN A 1 122 ? -11.526 20.153 6.281 1.00 84.19 122 GLN A O 1
ATOM 988 N N . GLU A 1 123 ? -9.311 20.537 6.312 1.00 90.88 123 GLU A N 1
ATOM 989 C CA . GLU A 1 123 ? -9.293 21.372 5.111 1.00 90.88 123 GLU A CA 1
ATOM 990 C C . GLU A 1 123 ? -9.707 20.561 3.872 1.00 90.88 123 GLU A C 1
ATOM 992 O O . GLU A 1 123 ? -10.617 20.956 3.134 1.00 90.88 123 GLU A O 1
ATOM 997 N N . LEU A 1 124 ? -9.159 19.355 3.691 1.00 85.94 124 LEU A N 1
ATOM 998 C CA . LEU A 1 124 ? -9.541 18.455 2.595 1.00 85.94 124 LEU A CA 1
ATOM 999 C C . LEU A 1 124 ? -11.030 18.071 2.641 1.00 85.94 124 LEU A C 1
ATOM 1001 O O . LEU A 1 124 ? -11.704 18.024 1.602 1.00 85.94 124 LEU A O 1
ATOM 1005 N N . GLN A 1 125 ? -11.593 17.839 3.830 1.00 83.94 125 GLN A N 1
ATOM 1006 C CA . GLN A 1 125 ? -13.031 17.590 3.984 1.00 83.94 125 GLN A CA 1
ATOM 1007 C C . GLN A 1 125 ? -13.874 18.810 3.588 1.00 83.94 125 GLN A C 1
ATOM 1009 O O . GLN A 1 125 ? -14.875 18.669 2.867 1.00 83.94 125 GLN A O 1
ATOM 1014 N N . SER A 1 126 ? -13.451 20.007 3.991 1.00 88.06 126 SER A N 1
ATOM 1015 C CA . SER A 1 126 ? -14.109 21.272 3.653 1.00 88.06 126 SER A CA 1
ATOM 1016 C C . SER A 1 126 ? -14.096 21.529 2.145 1.00 88.06 126 SER A C 1
ATOM 1018 O O . SER A 1 126 ? -15.139 21.834 1.545 1.00 88.06 126 SER A O 1
ATOM 1020 N N . GLN A 1 127 ? -12.958 21.293 1.492 1.00 89.31 127 GLN A N 1
ATOM 1021 C CA . GLN A 1 127 ? -12.823 21.362 0.038 1.00 89.31 127 GLN A CA 1
ATOM 1022 C C . GLN A 1 127 ? -13.739 20.354 -0.665 1.00 89.31 127 GLN A C 1
ATOM 1024 O O . GLN A 1 127 ? -14.468 20.718 -1.597 1.00 89.31 127 GLN A O 1
ATOM 1029 N N . ARG A 1 128 ? -13.808 19.106 -0.183 1.00 85.56 128 ARG A N 1
ATOM 1030 C CA . ARG A 1 128 ? -14.688 18.064 -0.743 1.00 85.56 128 ARG A CA 1
ATOM 1031 C C . ARG A 1 128 ? -16.162 18.469 -0.685 1.00 85.56 128 ARG A C 1
ATOM 1033 O O . ARG A 1 128 ? -16.898 18.305 -1.666 1.00 85.56 128 ARG A O 1
ATOM 1040 N N . ILE A 1 129 ? -16.603 19.038 0.437 1.00 91.38 129 ILE A N 1
ATOM 1041 C CA . ILE A 1 129 ? -17.971 19.549 0.612 1.00 91.38 129 ILE A CA 1
ATOM 1042 C C . ILE A 1 129 ? -18.235 20.720 -0.343 1.00 91.38 129 ILE A C 1
ATOM 1044 O O . ILE A 1 129 ? -19.285 20.759 -1.000 1.00 91.38 129 ILE A O 1
ATOM 1048 N N . ARG A 1 130 ? -17.284 21.651 -0.474 1.00 92.06 130 ARG A N 1
ATOM 1049 C CA . ARG A 1 130 ? -17.378 22.799 -1.388 1.00 92.06 130 ARG A CA 1
ATOM 1050 C C . ARG A 1 130 ? -17.528 22.346 -2.839 1.00 92.06 130 ARG A C 1
ATOM 1052 O O . ARG A 1 130 ? -18.462 22.785 -3.515 1.00 92.06 130 ARG A O 1
ATOM 1059 N N . ILE A 1 131 ? -16.697 21.410 -3.295 1.00 90.00 131 ILE A N 1
ATOM 1060 C CA . ILE A 1 131 ? -16.761 20.838 -4.649 1.00 90.00 131 ILE A CA 1
ATOM 1061 C C . ILE A 1 131 ? -18.114 20.156 -4.886 1.00 90.00 131 ILE A C 1
ATOM 1063 O O . ILE A 1 131 ? -18.755 20.383 -5.916 1.00 90.00 131 ILE A O 1
ATOM 1067 N N . ARG A 1 132 ? -18.615 19.379 -3.918 1.00 88.06 132 ARG A N 1
ATOM 1068 C CA . ARG A 1 132 ? -19.926 18.717 -4.021 1.00 88.06 132 ARG A CA 1
ATOM 1069 C C . ARG A 1 132 ? -21.072 19.724 -4.159 1.00 88.06 132 ARG A C 1
ATOM 1071 O O . ARG A 1 132 ? -21.989 19.505 -4.952 1.00 88.06 132 ARG A O 1
ATOM 1078 N N . ARG A 1 133 ? -21.019 20.844 -3.430 1.00 88.81 133 ARG A N 1
ATOM 1079 C CA . ARG A 1 133 ? -22.002 21.938 -3.543 1.00 88.81 133 ARG A CA 1
ATOM 1080 C C . ARG A 1 133 ? -21.934 22.622 -4.907 1.00 88.81 133 ARG A C 1
ATOM 1082 O O . ARG A 1 133 ? -22.980 22.864 -5.510 1.00 88.81 133 ARG A O 1
ATOM 1089 N N . LEU A 1 134 ? -20.733 22.902 -5.409 1.00 90.88 134 LEU A N 1
ATOM 1090 C CA . LEU A 1 134 ? -20.543 23.509 -6.729 1.00 90.88 134 LEU A CA 1
ATOM 1091 C C . LEU A 1 134 ? -21.061 22.599 -7.846 1.00 90.88 134 LEU A C 1
ATOM 1093 O O . LEU A 1 134 ? -21.809 23.073 -8.700 1.00 90.88 134 LEU A O 1
ATOM 1097 N N . ARG A 1 135 ? -20.784 21.290 -7.783 1.00 87.06 135 ARG A N 1
ATOM 1098 C CA . ARG A 1 135 ? -21.342 20.301 -8.722 1.00 87.06 135 ARG A CA 1
ATOM 1099 C C . ARG A 1 135 ? -22.873 20.320 -8.725 1.00 87.06 135 ARG A C 1
ATOM 1101 O O . ARG A 1 135 ? -23.471 20.445 -9.789 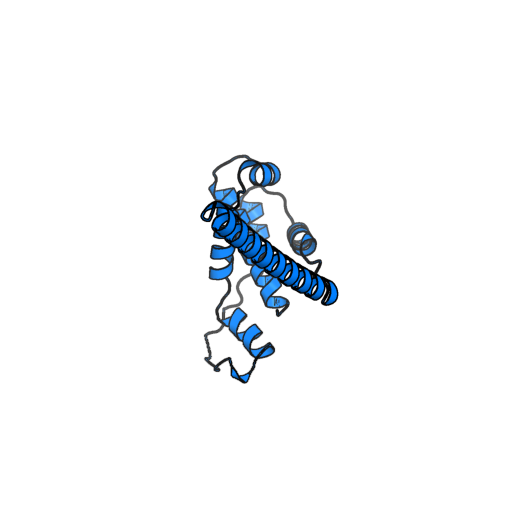1.00 87.06 135 ARG A O 1
ATOM 1108 N N . LYS A 1 136 ? -23.521 20.305 -7.552 1.00 86.38 136 LYS A N 1
ATOM 1109 C CA . LYS A 1 136 ? -24.993 20.409 -7.449 1.00 86.38 136 LYS A CA 1
ATOM 1110 C C . LYS A 1 136 ? -25.540 21.711 -8.054 1.00 86.38 136 LYS A C 1
ATOM 1112 O O . LYS A 1 136 ? -26.539 21.682 -8.772 1.00 86.38 136 LYS A O 1
ATOM 1117 N N . LYS A 1 137 ? -24.883 22.851 -7.807 1.00 87.56 137 LYS A N 1
ATOM 1118 C CA . LYS A 1 137 ? -25.278 24.150 -8.386 1.00 87.56 137 LYS A CA 1
ATOM 1119 C C . LYS A 1 137 ? -25.126 24.169 -9.907 1.00 87.56 137 LYS A C 1
ATOM 1121 O O . LYS A 1 137 ? -26.007 24.690 -10.587 1.00 87.56 137 LYS A O 1
ATOM 1126 N N . LEU A 1 138 ? -24.048 23.593 -10.438 1.00 86.06 138 LEU A N 1
ATOM 1127 C CA . LEU A 1 138 ? -23.807 23.505 -11.878 1.00 86.06 138 LEU A CA 1
ATOM 1128 C C . LEU A 1 138 ? -24.885 22.657 -12.567 1.00 86.06 138 LEU A C 1
ATOM 1130 O O . LEU A 1 138 ? -25.461 23.086 -13.565 1.00 86.06 138 LEU A O 1
ATOM 1134 N N . VAL A 1 139 ? -25.233 21.511 -11.973 1.00 83.06 139 VAL A N 1
ATOM 1135 C CA . VAL A 1 139 ? -26.312 20.634 -12.453 1.00 83.06 139 VAL A CA 1
ATOM 1136 C C . VAL A 1 139 ? -27.660 21.362 -12.433 1.00 83.06 139 VAL A C 1
A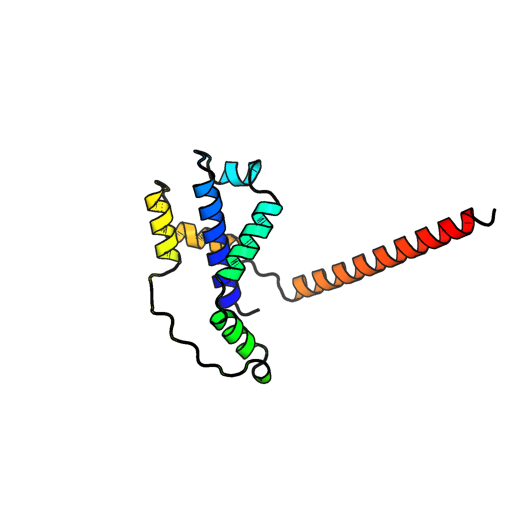TOM 1138 O O . VAL A 1 139 ? -28.361 21.360 -13.442 1.00 83.06 139 VAL A O 1
ATOM 1141 N N . SER A 1 140 ? -28.004 22.057 -11.343 1.00 78.31 140 SER A N 1
ATOM 1142 C CA . SER A 1 140 ? -29.247 22.845 -11.248 1.00 78.31 140 SER A CA 1
ATOM 1143 C C . SER A 1 140 ? -29.307 23.990 -12.269 1.00 78.31 140 SER A C 1
ATOM 1145 O O . SER A 1 140 ? -30.361 24.249 -12.852 1.00 78.31 140 SER A O 1
ATOM 1147 N N . ARG A 1 141 ? -28.184 24.678 -12.517 1.00 77.69 141 ARG A N 1
ATOM 1148 C CA . ARG A 1 141 ? -28.090 25.729 -13.545 1.00 77.69 141 ARG A CA 1
ATOM 1149 C C . ARG A 1 141 ? -28.238 25.159 -14.957 1.00 77.69 141 ARG A C 1
ATOM 1151 O O . ARG A 1 141 ? -28.922 25.767 -15.773 1.00 77.69 141 ARG A O 1
ATOM 1158 N N . SER A 1 142 ? -27.648 23.996 -15.236 1.00 77.31 142 SER A N 1
ATOM 1159 C CA . SER A 1 142 ? -27.789 23.300 -16.524 1.00 77.31 142 SER A CA 1
ATOM 1160 C C . SER A 1 142 ? -29.231 22.841 -16.781 1.00 77.31 142 SER A C 1
ATOM 1162 O O . SER A 1 142 ? -29.736 23.034 -17.885 1.00 77.31 142 SER A O 1
ATOM 1164 N N . HIS A 1 143 ? -29.922 22.307 -15.767 1.00 74.44 143 HIS A N 1
ATOM 1165 C CA . HIS A 1 143 ? -31.337 21.925 -15.880 1.00 74.44 143 HIS A CA 1
ATOM 1166 C C . HIS A 1 143 ? -32.237 23.139 -16.137 1.00 74.44 143 HIS A C 1
ATOM 1168 O O . HIS A 1 143 ? -33.052 23.110 -17.054 1.00 74.44 143 HIS A O 1
ATOM 1174 N N . ARG A 1 144 ? -32.041 24.240 -15.396 1.00 71.81 144 ARG A N 1
ATOM 1175 C CA . ARG A 1 144 ? -32.804 25.482 -15.608 1.00 71.81 144 ARG A CA 1
ATOM 1176 C C . ARG A 1 144 ? -32.604 26.075 -17.001 1.00 71.81 144 ARG A C 1
ATOM 1178 O O . ARG A 1 144 ? -33.580 26.476 -17.618 1.00 71.81 144 ARG A O 1
ATOM 1185 N N . LYS A 1 145 ? -31.369 26.090 -17.517 1.00 73.12 145 LYS A N 1
ATOM 1186 C CA . LYS A 1 145 ? -31.094 26.543 -18.892 1.00 73.12 145 LYS A CA 1
ATOM 1187 C C . LYS A 1 145 ? -31.800 25.681 -19.945 1.00 73.12 145 LYS A C 1
ATOM 1189 O O . LYS A 1 145 ? -32.305 26.232 -20.912 1.00 73.12 145 LYS A O 1
ATOM 1194 N N . ARG A 1 146 ? -31.862 24.359 -19.748 1.00 70.69 146 ARG A N 1
ATOM 1195 C CA . ARG A 1 146 ? -32.572 23.440 -20.655 1.00 70.69 146 ARG A CA 1
ATOM 1196 C C . ARG A 1 146 ? -34.079 23.687 -20.685 1.00 70.69 146 ARG A C 1
ATOM 1198 O O . ARG A 1 146 ? -34.633 23.807 -21.768 1.00 70.69 146 ARG A O 1
ATOM 1205 N N . LEU A 1 147 ? -34.706 23.846 -19.520 1.00 70.31 147 LEU A N 1
ATOM 1206 C CA . LEU A 1 147 ? -36.128 24.197 -19.419 1.00 70.31 147 LEU A CA 1
ATOM 1207 C C . LEU A 1 147 ? -36.440 25.541 -20.093 1.00 70.31 147 LEU A C 1
ATOM 1209 O O . LEU A 1 147 ? -37.434 25.655 -20.794 1.00 70.31 147 LEU A O 1
ATOM 1213 N N . PHE A 1 148 ? -35.566 26.541 -19.941 1.00 69.44 148 PHE A N 1
ATOM 1214 C CA . PHE A 1 148 ? -35.766 27.859 -20.556 1.00 69.44 148 PHE A CA 1
ATOM 1215 C C . PHE A 1 148 ? -35.663 27.846 -22.091 1.00 69.44 148 PHE A C 1
ATOM 1217 O O . PHE A 1 148 ? -36.274 28.677 -22.750 1.00 69.44 148 PHE A O 1
ATOM 1224 N N . LEU A 1 149 ? -34.894 26.911 -22.659 1.00 66.88 149 LEU A N 1
ATOM 1225 C CA . LEU A 1 149 ? -34.761 26.723 -24.108 1.00 66.88 149 LEU A CA 1
ATOM 1226 C C . LEU A 1 149 ? -35.900 25.893 -24.721 1.00 66.88 149 LEU A C 1
ATOM 1228 O O . LEU A 1 149 ? -36.060 25.928 -25.930 1.00 66.88 149 LEU A O 1
ATOM 1232 N N . GLN A 1 150 ? -36.672 25.150 -23.920 1.00 62.12 150 GLN A N 1
ATOM 1233 C CA . GLN A 1 150 ? -37.820 24.362 -24.399 1.00 62.12 150 GLN A CA 1
ATOM 1234 C C . GLN A 1 150 ? -39.144 25.144 -24.424 1.00 62.12 150 GLN A C 1
ATOM 1236 O O . GLN A 1 150 ? -40.118 24.659 -24.985 1.00 62.12 150 GLN A O 1
ATOM 1241 N N . VAL A 1 151 ? -39.198 26.326 -23.800 1.00 63.81 151 VAL A N 1
ATOM 1242 C CA . VAL A 1 151 ? -40.416 27.158 -23.675 1.00 63.81 151 VAL A CA 1
ATOM 1243 C C . VAL A 1 151 ? -40.395 28.346 -24.660 1.00 63.81 151 VAL A C 1
ATOM 1245 O O . VAL A 1 151 ? -41.202 29.265 -24.554 1.00 63.81 151 VAL A O 1
ATOM 1248 N N . ARG A 1 152 ? -39.473 28.350 -25.627 1.00 53.03 152 ARG A N 1
ATOM 1249 C CA . ARG A 1 152 ? -39.319 29.392 -26.648 1.00 53.03 152 ARG A CA 1
ATOM 1250 C C . ARG A 1 152 ? -39.285 28.767 -28.033 1.00 53.03 152 ARG A C 1
ATOM 1252 O O . ARG A 1 152 ? -39.810 29.422 -28.954 1.00 53.03 152 ARG A O 1
#

pLDDT: mean 73.17, std 12.18, range [40.56, 92.06]

Secondary structure (DSSP, 8-state):
--HHHHHHHHHHHHHHHHHHHHHT-----HHHHHHHT--HHHHHHHHHHHHHHS-HHHHHHHHHHH-GGGS-------------HHHHHHHHHHTTT----HHHHHHHHHTT--PPPHHHHHHHHHHHHHHHHHHHHHHHHHHHHHHHHH--